Protein AF-A0A844TL78-F1 (afdb_monomer_lite)

Structure (mmCIF, N/CA/C/O backbone):
data_AF-A0A844TL78-F1
#
_entry.id   AF-A0A844TL78-F1
#
loop_
_atom_site.group_PDB
_atom_site.id
_atom_site.type_symbol
_atom_site.label_atom_id
_atom_site.label_alt_id
_atom_site.label_comp_id
_atom_site.label_asym_id
_atom_site.label_entity_id
_atom_site.label_seq_id
_atom_site.pdbx_PDB_ins_code
_atom_site.Cartn_x
_atom_site.Cartn_y
_atom_site.Cartn_z
_atom_site.occupancy
_atom_site.B_iso_or_equiv
_atom_site.auth_seq_id
_atom_site.auth_comp_id
_atom_site.auth_asym_id
_atom_site.auth_atom_id
_atom_site.pdbx_PDB_model_num
ATOM 1 N N . MET A 1 1 ? -8.124 32.910 -67.486 1.00 38.69 1 MET A N 1
ATOM 2 C CA . MET A 1 1 ? -7.503 32.927 -66.143 1.00 38.69 1 MET A CA 1
ATOM 3 C C . MET A 1 1 ? -6.688 31.642 -65.988 1.00 38.69 1 MET A C 1
ATOM 5 O O . MET A 1 1 ? -7.222 30.628 -65.562 1.00 38.69 1 MET A O 1
ATOM 9 N N . THR A 1 2 ? -5.441 31.623 -66.459 1.00 46.03 2 THR A N 1
ATOM 10 C CA . THR A 1 2 ? -4.648 30.385 -66.591 1.00 46.03 2 THR A CA 1
ATOM 11 C C . THR A 1 2 ? -3.794 30.205 -65.337 1.00 46.03 2 THR A C 1
ATOM 13 O O . THR A 1 2 ? -2.967 31.065 -65.035 1.00 46.03 2 THR A O 1
ATOM 16 N N . LYS A 1 3 ? -4.018 29.130 -64.569 1.00 53.62 3 LYS A N 1
ATOM 17 C CA . LYS A 1 3 ? -3.197 28.801 -63.393 1.00 53.62 3 LYS A CA 1
ATOM 18 C C . LYS A 1 3 ? -1.741 28.665 -63.843 1.00 53.62 3 LYS A C 1
ATOM 20 O O . LYS A 1 3 ? -1.434 27.809 -64.668 1.00 53.62 3 LYS A O 1
ATOM 25 N N . ARG A 1 4 ? -0.846 29.504 -63.315 1.00 52.44 4 ARG A N 1
ATOM 26 C CA . ARG A 1 4 ? 0.599 29.299 -63.458 1.00 52.44 4 ARG A CA 1
ATOM 27 C C . ARG A 1 4 ? 0.957 28.050 -62.657 1.00 52.44 4 ARG A C 1
ATOM 29 O O . ARG A 1 4 ? 1.100 28.124 -61.443 1.00 52.44 4 ARG A O 1
ATOM 36 N N . THR A 1 5 ? 1.021 26.903 -63.323 1.00 51.09 5 THR A N 1
ATOM 37 C CA . THR A 1 5 ? 1.547 25.669 -62.736 1.00 51.09 5 THR A CA 1
ATOM 38 C C . THR A 1 5 ? 3.037 25.871 -62.491 1.00 51.09 5 THR A C 1
ATOM 40 O O . THR A 1 5 ? 3.841 25.871 -63.418 1.00 51.09 5 THR A O 1
ATOM 43 N N . SER A 1 6 ? 3.400 26.098 -61.234 1.00 54.59 6 SER A N 1
ATOM 44 C CA . SER A 1 6 ? 4.771 26.001 -60.749 1.00 54.59 6 SER A CA 1
ATOM 45 C C . SER A 1 6 ? 5.136 24.515 -60.688 1.00 54.59 6 SER A C 1
ATOM 47 O O . SER A 1 6 ? 4.824 23.851 -59.698 1.00 54.59 6 SER A O 1
ATOM 49 N N . SER A 1 7 ? 5.695 23.967 -61.774 1.00 66.56 7 SER A N 1
ATOM 50 C CA . SER A 1 7 ? 6.099 22.555 -61.805 1.00 66.56 7 SER A CA 1
ATOM 51 C C . SER A 1 7 ? 7.240 22.319 -60.821 1.00 66.56 7 SER A C 1
ATOM 53 O O . SER A 1 7 ? 8.133 23.156 -60.674 1.00 66.56 7 SER A O 1
ATOM 55 N N . ILE A 1 8 ? 7.230 21.155 -60.178 1.00 64.69 8 ILE A N 1
ATOM 56 C CA . ILE A 1 8 ? 8.306 20.674 -59.304 1.00 64.69 8 ILE A CA 1
ATOM 57 C C . ILE A 1 8 ? 9.660 20.720 -60.035 1.00 64.69 8 ILE A C 1
ATOM 59 O O . ILE A 1 8 ? 10.672 21.051 -59.423 1.00 64.69 8 ILE A O 1
ATOM 63 N N . ASP A 1 9 ? 9.672 20.543 -61.358 1.00 65.81 9 ASP A N 1
ATOM 64 C CA . ASP A 1 9 ? 10.873 20.672 -62.194 1.00 65.81 9 ASP A CA 1
ATOM 65 C C . ASP A 1 9 ? 11.514 22.064 -62.128 1.00 65.81 9 ASP A C 1
ATOM 67 O O . ASP A 1 9 ? 12.738 22.195 -62.158 1.00 65.81 9 ASP A O 1
ATOM 71 N N . SER A 1 10 ? 10.704 23.119 -61.991 1.00 68.06 10 SER A N 1
ATOM 72 C CA . SER A 1 10 ? 11.199 24.489 -61.829 1.00 68.06 10 SER A CA 1
ATOM 73 C C . SER A 1 10 ? 11.906 24.676 -60.487 1.00 68.06 10 SER A C 1
ATOM 75 O O . SER A 1 10 ? 12.884 25.415 -60.409 1.00 68.06 10 SER A O 1
ATOM 77 N N . PHE A 1 11 ? 11.460 23.976 -59.442 1.00 64.81 11 PHE A N 1
ATOM 78 C CA . PHE A 1 11 ? 12.130 23.973 -58.142 1.00 64.81 11 PHE A CA 1
ATOM 79 C C . PHE A 1 11 ? 13.404 23.117 -58.162 1.00 64.81 11 PHE A C 1
ATOM 81 O O . PHE A 1 11 ? 14.438 23.548 -57.652 1.00 64.81 11 PHE A O 1
ATOM 88 N N . LEU A 1 12 ? 13.375 21.950 -58.813 1.00 64.50 12 LEU A N 1
ATOM 89 C CA . LEU A 1 12 ? 14.546 21.076 -58.945 1.00 64.50 12 LEU A CA 1
ATOM 90 C C . LEU A 1 12 ? 15.658 21.720 -59.781 1.00 64.50 12 LEU A C 1
ATOM 92 O O . LEU A 1 12 ? 16.830 21.592 -59.435 1.00 64.50 12 LEU A O 1
ATOM 96 N N . GLY A 1 13 ? 15.311 22.479 -60.824 1.00 68.00 13 GLY A N 1
ATOM 97 C CA . GLY A 1 13 ? 16.276 23.249 -61.610 1.00 68.00 13 GLY A CA 1
ATOM 98 C C . GLY A 1 13 ? 17.035 24.305 -60.795 1.00 68.00 13 GLY A C 1
ATOM 99 O O . GLY A 1 13 ? 18.218 24.515 -61.039 1.00 68.00 13 GLY A O 1
ATOM 100 N N . ILE A 1 14 ? 16.390 24.922 -59.795 1.00 69.25 14 ILE A N 1
ATOM 101 C CA . ILE A 1 14 ? 17.007 25.924 -58.901 1.00 69.25 14 ILE A CA 1
ATOM 102 C C . ILE A 1 14 ? 17.932 25.267 -57.865 1.00 69.25 14 ILE A C 1
ATOM 104 O O . ILE A 1 14 ? 18.922 25.870 -57.442 1.00 69.25 14 ILE A O 1
ATOM 108 N N . LEU A 1 15 ? 17.608 24.043 -57.444 1.00 59.53 15 LEU A N 1
ATOM 109 C CA . LEU A 1 15 ? 18.374 23.288 -56.448 1.00 59.53 15 LEU A CA 1
ATOM 110 C C . LEU A 1 15 ? 19.547 22.512 -57.062 1.00 59.53 15 LEU A C 1
ATOM 112 O O . LEU A 1 15 ? 20.501 22.179 -56.356 1.00 59.53 15 LEU A O 1
ATOM 116 N N . LYS A 1 16 ? 19.521 22.272 -58.378 1.00 54.41 16 LYS A N 1
ATOM 117 C CA . LYS A 1 16 ? 20.581 21.579 -59.116 1.00 54.41 16 LYS A CA 1
ATOM 118 C C . LYS A 1 16 ? 21.890 22.381 -59.037 1.00 54.41 16 LYS A C 1
ATOM 120 O O . LYS A 1 16 ? 22.049 23.400 -59.698 1.00 54.41 16 LYS A O 1
ATOM 125 N N . GLY A 1 17 ? 22.816 21.921 -58.193 1.00 62.00 17 GLY A N 1
ATOM 126 C CA . GLY A 1 17 ? 24.116 22.560 -57.928 1.00 62.00 17 GLY A CA 1
ATOM 127 C C . GLY A 1 17 ? 24.223 23.302 -56.589 1.00 62.00 17 GLY A C 1
ATOM 128 O O . GLY A 1 17 ? 25.311 23.750 -56.245 1.00 62.00 17 GLY A O 1
ATOM 129 N N . LYS A 1 18 ? 23.127 23.416 -55.821 1.00 56.62 18 LYS A N 1
ATOM 130 C CA . LYS A 1 18 ? 23.109 24.027 -54.474 1.00 56.62 18 LYS A CA 1
ATOM 131 C C . LYS A 1 18 ? 22.945 23.017 -53.336 1.00 56.62 18 LYS A C 1
ATOM 133 O O . LYS A 1 18 ? 23.072 23.393 -52.176 1.00 56.62 18 LYS A O 1
ATOM 138 N N . THR A 1 19 ? 22.654 21.759 -53.654 1.00 55.34 19 THR A N 1
ATOM 139 C CA . THR A 1 19 ? 22.440 20.691 -52.672 1.00 55.34 19 THR A CA 1
ATOM 140 C C . THR A 1 19 ? 23.435 19.561 -52.898 1.00 55.34 19 THR A C 1
ATOM 142 O O . THR A 1 19 ? 23.511 19.022 -54.003 1.00 55.34 19 THR A O 1
ATOM 145 N N . THR A 1 20 ? 24.173 19.181 -51.860 1.00 57.19 20 THR A N 1
ATOM 146 C CA . THR A 1 20 ? 24.973 17.952 -51.845 1.00 57.19 20 THR A CA 1
ATOM 147 C C . THR A 1 20 ? 24.024 16.756 -51.818 1.00 57.19 20 THR A C 1
ATOM 149 O O . THR A 1 20 ? 23.055 16.764 -51.058 1.00 57.19 20 THR A O 1
ATOM 152 N N . THR A 1 21 ? 24.265 15.759 -52.672 1.00 57.22 21 THR A N 1
ATOM 153 C CA . THR A 1 21 ? 23.513 14.496 -52.692 1.00 57.22 21 THR A CA 1
ATOM 154 C C . THR A 1 21 ? 23.420 13.934 -51.275 1.00 57.22 21 THR A C 1
ATOM 156 O O . THR A 1 21 ? 24.433 13.828 -50.587 1.00 57.22 21 THR A O 1
ATOM 159 N N . VAL A 1 22 ? 22.198 13.623 -50.834 1.00 61.38 22 VAL A N 1
ATOM 160 C CA . VAL A 1 22 ? 21.950 12.975 -49.541 1.00 61.38 22 VAL A CA 1
ATOM 161 C C . VAL A 1 22 ? 22.708 11.650 -49.535 1.00 61.38 22 VAL A C 1
ATOM 163 O O . VAL A 1 22 ? 22.573 10.878 -50.485 1.00 61.38 22 VAL A O 1
ATOM 166 N N . ALA A 1 23 ? 23.516 11.426 -48.497 1.00 61.91 23 ALA A N 1
ATOM 167 C CA . ALA A 1 23 ? 24.245 10.181 -48.298 1.00 61.91 23 ALA A CA 1
ATOM 168 C C . ALA A 1 23 ? 23.288 8.987 -48.443 1.00 61.91 23 ALA A C 1
ATOM 170 O O . ALA A 1 23 ? 22.133 9.040 -48.010 1.00 61.91 23 ALA A O 1
ATOM 171 N N . THR A 1 24 ? 23.745 7.926 -49.097 1.00 70.31 24 THR A N 1
ATOM 172 C CA . THR A 1 24 ? 22.965 6.693 -49.239 1.00 70.31 24 THR A CA 1
ATOM 173 C C . THR A 1 24 ? 22.596 6.139 -47.856 1.00 70.31 24 THR A C 1
ATOM 175 O O . THR A 1 24 ? 23.290 6.383 -46.869 1.00 70.31 24 THR A O 1
ATOM 178 N N . ILE A 1 25 ? 21.500 5.375 -47.754 1.00 69.38 25 ILE A N 1
ATOM 179 C CA . ILE A 1 25 ? 21.079 4.748 -46.480 1.00 69.38 25 ILE A CA 1
ATOM 180 C C . ILE A 1 25 ? 22.225 3.934 -45.852 1.00 69.38 25 ILE A C 1
ATOM 182 O O . ILE A 1 25 ? 22.344 3.853 -44.632 1.00 69.38 25 ILE A O 1
ATOM 186 N N . GLU A 1 26 ? 23.093 3.369 -46.687 1.00 64.81 26 GLU A N 1
ATOM 187 C CA . GLU A 1 26 ? 24.266 2.610 -46.272 1.00 64.81 26 GLU A CA 1
ATOM 188 C C . GLU A 1 26 ? 25.325 3.495 -45.596 1.00 64.81 26 GLU A C 1
ATOM 190 O O . GLU A 1 26 ? 25.793 3.157 -44.512 1.00 64.81 26 GLU A O 1
ATOM 195 N N . GLU A 1 27 ? 25.610 4.681 -46.141 1.00 68.19 27 GLU A N 1
ATOM 196 C CA . GLU A 1 27 ? 26.498 5.674 -45.517 1.00 68.19 27 GLU A CA 1
ATOM 197 C C . GLU A 1 27 ? 25.918 6.222 -44.205 1.00 68.19 27 GLU A C 1
ATOM 199 O O . GLU A 1 27 ? 26.655 6.448 -43.246 1.00 68.19 27 GLU A O 1
ATOM 204 N N . MET A 1 28 ? 24.593 6.385 -44.119 1.00 67.50 28 MET A N 1
ATOM 205 C CA . MET A 1 28 ? 23.923 6.775 -42.873 1.00 67.50 28 MET A CA 1
ATOM 206 C C . MET A 1 28 ? 24.033 5.682 -41.805 1.00 67.50 28 MET A C 1
ATOM 208 O O . MET A 1 28 ? 24.350 5.981 -40.655 1.00 67.50 28 MET A O 1
ATOM 212 N N . ASN A 1 29 ? 23.818 4.416 -42.176 1.00 67.69 29 ASN A N 1
ATOM 213 C CA . ASN A 1 29 ? 23.992 3.280 -41.272 1.00 67.69 29 ASN A CA 1
ATOM 214 C C . ASN A 1 29 ? 25.456 3.103 -40.861 1.00 67.69 29 ASN A C 1
ATOM 216 O O . ASN A 1 29 ? 25.723 2.748 -39.715 1.00 67.69 29 ASN A O 1
ATOM 220 N N . GLN A 1 30 ? 26.407 3.379 -41.752 1.00 70.00 30 GLN A N 1
ATOM 221 C CA . GLN A 1 30 ? 27.834 3.328 -41.449 1.00 70.00 30 GLN A CA 1
ATOM 222 C C . GLN A 1 30 ? 28.252 4.458 -40.498 1.00 70.00 30 GLN A C 1
ATOM 224 O O . GLN A 1 30 ? 28.964 4.198 -39.530 1.00 70.00 30 GLN A O 1
ATOM 229 N N . ALA A 1 31 ? 27.755 5.682 -40.702 1.00 65.25 31 ALA A N 1
ATOM 230 C CA . ALA A 1 31 ? 27.981 6.809 -39.797 1.00 65.25 31 ALA A CA 1
ATOM 231 C C . ALA A 1 31 ? 27.300 6.604 -38.433 1.00 65.25 31 ALA A C 1
ATOM 233 O O . ALA A 1 31 ? 27.882 6.931 -37.402 1.00 65.25 31 ALA A O 1
ATOM 234 N N . ALA A 1 32 ? 26.106 6.004 -38.412 1.00 63.03 32 ALA A N 1
ATOM 235 C CA . ALA A 1 32 ? 25.454 5.591 -37.177 1.00 63.03 32 ALA A CA 1
ATOM 236 C C . ALA A 1 32 ? 26.282 4.507 -36.477 1.00 63.03 32 ALA A C 1
ATOM 238 O O . ALA A 1 32 ? 26.599 4.665 -35.311 1.00 63.03 32 ALA A O 1
ATOM 239 N N . SER A 1 33 ? 26.734 3.464 -37.179 1.00 58.50 33 SER A N 1
ATOM 240 C CA . SER A 1 33 ? 27.580 2.398 -36.609 1.00 58.50 33 SER A CA 1
ATOM 241 C C . SER A 1 33 ? 28.909 2.922 -36.055 1.00 58.50 33 SER A C 1
ATOM 243 O O . SER A 1 33 ? 29.391 2.419 -35.046 1.00 58.50 33 SER A O 1
ATOM 245 N N . ALA A 1 34 ? 29.477 3.950 -36.687 1.00 63.31 34 ALA A N 1
ATOM 246 C CA . ALA A 1 34 ? 30.707 4.608 -36.254 1.00 63.31 34 ALA A CA 1
ATOM 247 C C . ALA A 1 34 ? 30.500 5.623 -35.106 1.00 63.31 34 ALA A C 1
ATOM 249 O O . ALA A 1 34 ? 31.479 6.100 -34.542 1.00 63.31 34 ALA A O 1
ATOM 250 N N . GLY A 1 35 ? 29.252 5.967 -34.763 1.00 60.91 35 GLY A N 1
ATOM 251 C CA . GLY A 1 35 ? 28.913 7.175 -34.000 1.00 60.91 35 GLY A CA 1
ATOM 252 C C . GLY A 1 35 ? 28.026 6.991 -32.765 1.00 60.91 35 GLY A C 1
ATOM 253 O O . GLY A 1 35 ? 27.421 7.961 -32.322 1.00 60.91 35 GLY A O 1
ATOM 254 N N . TRP A 1 36 ? 27.944 5.788 -32.191 1.00 54.50 36 TRP A N 1
ATOM 255 C CA . TRP A 1 36 ? 27.562 5.572 -30.775 1.00 54.50 36 TRP A CA 1
ATOM 256 C C . TRP A 1 36 ? 28.679 4.897 -29.970 1.00 54.50 36 TRP A C 1
ATOM 258 O O . TRP A 1 36 ? 28.542 4.688 -28.769 1.00 54.50 36 TRP A O 1
ATOM 268 N N . ALA A 1 37 ? 29.813 4.629 -30.615 1.00 55.28 37 ALA A N 1
ATOM 269 C CA . ALA A 1 37 ? 31.062 4.286 -29.961 1.00 55.28 37 ALA A CA 1
ATOM 270 C C . ALA A 1 37 ? 31.925 5.548 -29.846 1.00 55.28 37 ALA A C 1
ATOM 272 O O . ALA A 1 37 ? 33.031 5.619 -30.375 1.00 55.28 37 ALA A O 1
ATOM 273 N N . SER A 1 38 ? 31.412 6.582 -29.174 1.00 51.59 38 SER A N 1
ATOM 274 C CA . SER A 1 38 ? 32.344 7.505 -28.543 1.00 51.59 38 SER A CA 1
ATOM 275 C C . SER A 1 38 ? 33.016 6.721 -27.423 1.00 51.59 38 SER A C 1
ATOM 277 O O . SER A 1 38 ? 32.435 6.527 -26.354 1.00 51.59 38 SER A O 1
ATOM 279 N N . GLU A 1 39 ? 34.236 6.280 -27.713 1.00 52.25 39 GLU A N 1
ATOM 280 C CA . GLU A 1 39 ? 35.357 6.160 -26.783 1.00 52.25 39 GLU A CA 1
ATOM 281 C C . GLU A 1 39 ? 35.540 7.520 -26.080 1.00 52.25 39 GLU A C 1
ATOM 283 O O . GLU A 1 39 ? 36.467 8.282 -26.332 1.00 52.25 39 GLU A O 1
ATOM 288 N N . ALA A 1 40 ? 34.552 7.912 -25.282 1.00 51.09 40 ALA A N 1
ATOM 289 C CA . ALA A 1 40 ? 34.734 8.902 -24.254 1.00 51.09 40 ALA A CA 1
ATOM 290 C C . ALA A 1 40 ? 35.223 8.089 -23.068 1.00 51.09 40 ALA A C 1
ATOM 292 O O . ALA A 1 40 ? 34.439 7.428 -22.383 1.00 51.09 40 ALA A O 1
ATOM 293 N N . GLU A 1 41 ? 36.537 8.096 -22.890 1.00 51.62 41 GLU A N 1
ATOM 294 C CA . GLU A 1 41 ? 37.178 7.815 -21.618 1.00 51.62 41 GLU A CA 1
ATOM 295 C C . GLU A 1 41 ? 36.526 8.734 -20.569 1.00 51.62 41 GLU A C 1
ATOM 297 O O . GLU A 1 41 ? 36.930 9.873 -20.353 1.00 51.62 41 GLU A O 1
ATOM 302 N N . TYR A 1 42 ? 35.427 8.274 -19.971 1.00 54.66 42 TYR A N 1
ATOM 303 C CA . TYR A 1 42 ? 34.826 8.879 -18.791 1.00 54.66 42 TYR A CA 1
ATOM 304 C C . TYR A 1 42 ? 35.669 8.444 -17.591 1.00 54.66 42 TYR A C 1
ATOM 306 O O . TYR A 1 42 ? 35.287 7.574 -16.806 1.00 54.66 42 TYR A O 1
ATOM 314 N N . GLU A 1 43 ? 36.854 9.038 -17.471 1.00 54.38 43 GLU A N 1
ATOM 315 C CA . GLU A 1 43 ? 37.512 9.159 -16.177 1.00 54.38 43 GLU A CA 1
ATOM 316 C C . GLU A 1 43 ? 36.531 9.873 -15.237 1.00 54.38 43 GLU A C 1
ATOM 318 O O . GLU A 1 43 ? 36.093 10.986 -15.515 1.00 54.38 43 GLU A O 1
ATOM 323 N N . ASP A 1 44 ? 36.151 9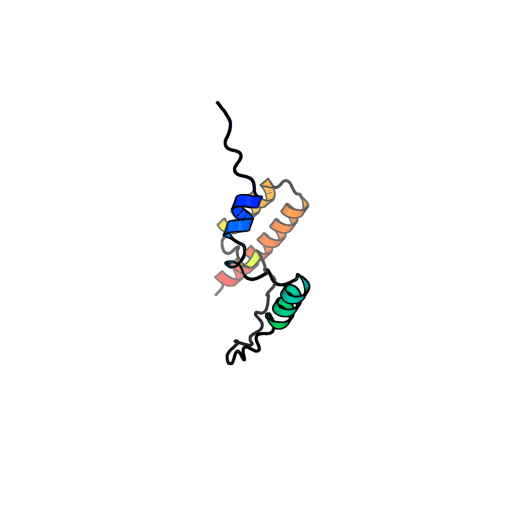.193 -14.154 1.00 57.50 44 ASP A N 1
ATOM 324 C CA . ASP A 1 44 ? 35.174 9.624 -13.141 1.00 57.50 44 ASP A CA 1
ATOM 325 C C . ASP A 1 44 ? 33.685 9.320 -13.415 1.00 57.50 44 ASP A C 1
ATOM 327 O O . ASP A 1 44 ? 32.786 10.059 -13.014 1.00 57.50 44 ASP A O 1
ATOM 331 N N . GLN A 1 45 ? 33.367 8.167 -14.017 1.00 52.38 45 GLN A N 1
ATOM 332 C CA . GLN A 1 45 ? 32.077 7.539 -13.697 1.00 52.38 45 GLN A CA 1
ATOM 333 C C . GLN A 1 45 ? 32.106 7.073 -12.232 1.00 52.38 45 GLN A C 1
ATOM 335 O O . GLN A 1 45 ? 32.946 6.232 -11.896 1.00 52.38 45 GLN A O 1
ATOM 340 N N . PRO A 1 46 ? 31.191 7.528 -11.348 1.00 56.44 46 PRO A N 1
ATOM 341 C CA . PRO A 1 46 ? 31.008 6.873 -10.064 1.00 56.44 46 PRO A CA 1
ATOM 342 C C . PRO A 1 46 ? 30.547 5.438 -10.342 1.00 56.44 46 PRO A C 1
ATOM 344 O O . PRO A 1 46 ? 29.376 5.177 -10.599 1.00 56.44 46 PRO A O 1
ATOM 347 N N . THR A 1 47 ? 31.478 4.486 -10.286 1.00 59.50 47 THR A N 1
ATOM 348 C CA . THR A 1 47 ? 31.258 3.038 -10.453 1.00 59.50 47 THR A CA 1
ATOM 349 C C . THR A 1 47 ? 30.505 2.422 -9.274 1.00 59.50 47 THR A C 1
ATOM 351 O O . THR A 1 47 ? 30.652 1.239 -8.975 1.00 59.50 47 THR A O 1
ATOM 354 N N . SER A 1 48 ? 29.678 3.203 -8.581 1.00 66.12 48 SER A N 1
ATOM 355 C CA . SER A 1 48 ? 28.743 2.654 -7.619 1.00 66.12 48 SER A CA 1
ATOM 356 C C . SER A 1 48 ? 27.525 2.192 -8.415 1.00 66.12 48 SER A C 1
ATOM 358 O O . SER A 1 48 ? 26.750 3.046 -8.848 1.00 66.12 48 SER A O 1
ATOM 360 N N . PRO A 1 49 ? 27.337 0.881 -8.672 1.00 67.12 49 PRO A N 1
ATOM 361 C CA . PRO A 1 49 ? 26.081 0.423 -9.241 1.00 67.12 49 PRO A CA 1
ATOM 362 C C . PRO A 1 49 ? 24.980 0.895 -8.295 1.00 67.12 49 PRO A C 1
ATOM 364 O O . PRO A 1 49 ? 24.974 0.506 -7.122 1.00 67.12 49 PRO A O 1
ATOM 367 N N . GLU A 1 50 ? 24.081 1.763 -8.762 1.00 67.06 50 GLU A N 1
ATOM 368 C CA . GLU A 1 50 ? 22.903 2.122 -7.983 1.00 67.06 50 GLU A CA 1
ATOM 369 C C . GLU A 1 50 ? 22.170 0.820 -7.650 1.00 67.06 50 GLU A C 1
ATOM 371 O O . GLU A 1 50 ? 21.584 0.155 -8.508 1.00 67.06 50 GLU A O 1
ATOM 376 N N . ARG A 1 51 ? 22.286 0.381 -6.393 1.00 73.44 51 ARG A N 1
ATOM 377 C CA . ARG A 1 51 ? 21.660 -0.855 -5.941 1.00 73.44 51 ARG A CA 1
ATOM 378 C C . ARG A 1 51 ? 20.166 -0.600 -5.895 1.00 73.44 51 ARG A C 1
ATOM 380 O O . ARG A 1 51 ? 19.684 0.067 -4.982 1.00 73.44 51 ARG A O 1
ATOM 387 N N . PHE A 1 52 ? 19.441 -1.153 -6.862 1.00 80.69 52 PHE A N 1
ATOM 388 C CA . PHE A 1 52 ? 17.987 -1.138 -6.840 1.00 80.69 52 PHE A CA 1
ATOM 389 C C . PHE A 1 52 ? 17.519 -1.928 -5.616 1.00 80.69 52 PHE A C 1
ATOM 391 O O . PHE A 1 52 ? 17.612 -3.157 -5.568 1.00 80.69 52 PHE A O 1
ATOM 398 N N . THR A 1 53 ? 17.078 -1.219 -4.582 1.00 80.88 53 THR A N 1
ATOM 399 C CA . THR A 1 53 ? 16.493 -1.855 -3.404 1.00 80.88 53 THR A CA 1
ATOM 400 C C . THR A 1 53 ? 15.001 -2.054 -3.664 1.00 80.88 53 THR A C 1
ATOM 402 O O . THR A 1 53 ? 14.328 -1.103 -4.066 1.00 80.88 53 THR A O 1
ATOM 405 N N . PRO A 1 54 ? 14.455 -3.273 -3.485 1.00 89.94 54 PRO A N 1
ATOM 406 C CA . PRO A 1 54 ? 13.022 -3.487 -3.613 1.00 89.94 54 PRO A CA 1
ATOM 407 C C . PRO A 1 54 ? 12.258 -2.566 -2.663 1.00 89.94 54 PRO A C 1
ATOM 409 O O . PRO A 1 54 ? 12.537 -2.528 -1.463 1.00 89.94 54 PRO A O 1
ATOM 412 N N . TYR A 1 55 ? 11.289 -1.832 -3.205 1.00 90.94 55 TYR A N 1
ATOM 413 C CA . TYR A 1 55 ? 10.459 -0.942 -2.410 1.00 90.94 55 TYR A CA 1
ATOM 414 C C . TYR A 1 55 ? 9.580 -1.742 -1.441 1.00 90.94 55 TYR A C 1
ATOM 416 O O . TYR A 1 55 ? 8.851 -2.653 -1.839 1.00 90.94 55 TYR A O 1
ATOM 424 N N . ASP A 1 56 ? 9.636 -1.374 -0.161 1.00 93.38 56 ASP A N 1
ATOM 425 C CA . ASP A 1 56 ? 8.756 -1.901 0.875 1.00 93.38 56 ASP A CA 1
ATOM 426 C C . ASP A 1 56 ? 7.711 -0.832 1.258 1.00 93.38 56 ASP A C 1
ATOM 428 O O . ASP A 1 56 ? 8.058 0.136 1.942 1.00 93.38 56 ASP A O 1
ATOM 432 N N . PRO A 1 57 ? 6.425 -1.014 0.906 1.00 95.44 57 PRO A N 1
ATOM 433 C CA . PRO A 1 57 ? 5.381 -0.023 1.174 1.00 95.44 57 PRO A CA 1
ATOM 434 C C . PRO A 1 57 ?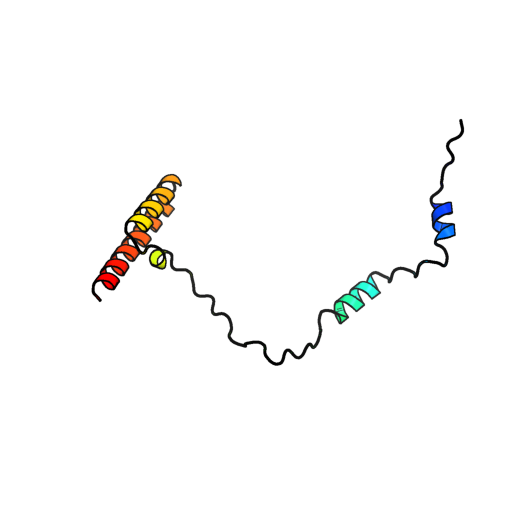 5.127 0.225 2.665 1.00 95.44 57 PRO A C 1
ATOM 436 O O . PRO A 1 57 ? 4.724 1.319 3.048 1.00 95.44 57 PRO A O 1
ATOM 439 N N . ALA A 1 58 ? 5.415 -0.741 3.544 1.00 96.94 58 ALA A N 1
ATOM 440 C CA . ALA A 1 58 ? 5.254 -0.548 4.985 1.00 96.94 58 ALA A CA 1
ATOM 441 C C . ALA A 1 58 ? 6.262 0.464 5.557 1.00 96.94 58 ALA A C 1
ATOM 443 O O . ALA A 1 58 ? 6.072 0.939 6.674 1.00 96.94 58 ALA A O 1
ATOM 444 N N . ASN A 1 59 ? 7.338 0.787 4.827 1.00 95.06 59 ASN A N 1
ATOM 445 C CA . ASN A 1 59 ? 8.300 1.811 5.239 1.00 95.06 59 ASN A CA 1
ATOM 446 C C . ASN A 1 59 ? 7.747 3.233 5.102 1.00 95.06 59 ASN A C 1
ATOM 448 O O . ASN A 1 59 ? 8.211 4.114 5.817 1.00 95.06 59 ASN A O 1
ATOM 452 N N . SER A 1 60 ? 6.771 3.448 4.218 1.00 95.62 60 SER A N 1
ATOM 453 C CA . SER A 1 60 ? 6.165 4.764 3.990 1.00 95.62 60 SER A CA 1
ATOM 454 C C . SER A 1 60 ? 4.975 5.050 4.912 1.00 95.62 60 SER A C 1
ATOM 456 O O . SER A 1 60 ? 4.568 6.196 5.034 1.00 95.62 60 SER A O 1
ATOM 458 N N . LEU A 1 61 ? 4.434 4.034 5.590 1.00 97.31 61 LEU A N 1
ATOM 459 C CA . LEU A 1 61 ? 3.253 4.149 6.453 1.00 97.31 61 LEU A CA 1
ATOM 460 C C . LEU A 1 61 ? 3.653 4.448 7.904 1.00 97.31 61 LEU A C 1
ATOM 462 O O . LEU A 1 61 ? 3.613 3.580 8.780 1.00 97.31 61 LEU A O 1
ATOM 466 N N . THR A 1 62 ? 4.106 5.675 8.148 1.00 96.12 62 THR A N 1
ATOM 467 C CA . THR A 1 62 ? 4.772 6.039 9.409 1.00 96.12 62 THR A CA 1
ATOM 468 C C . THR A 1 62 ? 3.835 6.548 10.499 1.00 96.12 62 THR A C 1
ATOM 470 O O . THR A 1 62 ? 4.243 6.633 11.660 1.00 96.12 62 THR A O 1
ATOM 473 N N . THR A 1 63 ? 2.592 6.863 10.147 1.00 96.81 63 THR A N 1
ATOM 474 C CA . THR A 1 63 ? 1.553 7.337 11.065 1.00 96.81 63 THR A CA 1
ATOM 475 C C . THR A 1 63 ? 0.283 6.494 10.930 1.00 96.81 63 THR A C 1
ATOM 477 O O . THR A 1 63 ? 0.100 5.777 9.946 1.00 96.81 63 THR A O 1
ATOM 480 N N . GLU A 1 64 ? -0.613 6.554 11.921 1.00 96.88 64 GLU A N 1
ATOM 481 C CA . GLU A 1 64 ? -1.933 5.911 11.788 1.00 96.88 64 GLU A CA 1
ATOM 482 C C . GLU A 1 64 ? -2.800 6.584 10.713 1.00 96.88 64 GLU A C 1
ATOM 484 O O . GLU A 1 64 ? -3.642 5.913 10.122 1.00 96.88 64 GLU A O 1
ATOM 489 N N . GLU A 1 65 ? -2.575 7.869 10.419 1.00 97.81 65 GLU A N 1
ATOM 490 C CA . GLU A 1 65 ? -3.270 8.586 9.346 1.00 97.81 65 GLU A CA 1
ATOM 491 C C . GLU A 1 65 ? -2.873 8.041 7.966 1.00 97.81 65 GLU A C 1
ATOM 493 O O . GLU A 1 65 ? -3.753 7.655 7.197 1.00 97.81 65 GLU A O 1
ATOM 498 N N . ASP A 1 66 ? -1.571 7.865 7.702 1.00 97.75 66 ASP A N 1
ATOM 499 C CA . ASP A 1 66 ? -1.081 7.246 6.457 1.00 97.75 66 ASP A CA 1
ATOM 500 C C . ASP A 1 66 ? -1.670 5.841 6.264 1.00 97.75 66 ASP A C 1
ATOM 502 O O . ASP A 1 66 ? -2.067 5.446 5.167 1.00 97.75 66 ASP A O 1
ATOM 506 N N . ILE A 1 67 ? -1.744 5.068 7.354 1.00 98.19 67 ILE A N 1
ATOM 507 C CA . ILE A 1 67 ? -2.307 3.714 7.346 1.00 98.19 67 ILE A CA 1
ATOM 508 C C . ILE A 1 67 ? -3.810 3.748 7.045 1.00 98.19 67 ILE A C 1
ATOM 510 O O . ILE A 1 67 ? -4.302 2.883 6.317 1.00 98.19 67 ILE A O 1
ATOM 514 N N . ALA A 1 68 ? -4.545 4.709 7.608 1.00 98.25 68 ALA A N 1
ATOM 515 C CA . ALA A 1 68 ? -5.979 4.848 7.389 1.00 98.25 68 ALA A CA 1
ATOM 516 C C . ALA A 1 68 ? -6.295 5.213 5.934 1.00 98.25 68 ALA A C 1
ATOM 518 O O . ALA A 1 68 ? -7.130 4.544 5.323 1.00 98.25 68 ALA A O 1
ATOM 519 N N . VAL A 1 69 ? -5.588 6.199 5.370 1.00 98.19 69 VAL A N 1
ATOM 520 C CA . VAL A 1 69 ? -5.732 6.602 3.960 1.00 98.19 69 VAL A CA 1
ATOM 521 C C . VAL A 1 69 ? -5.415 5.427 3.036 1.00 98.19 69 VAL A C 1
ATOM 523 O O . VAL A 1 69 ? -6.236 5.052 2.206 1.00 98.19 69 VAL A O 1
ATOM 526 N N . PHE A 1 70 ? -4.287 4.750 3.256 1.00 98.19 70 PHE A N 1
ATOM 527 C CA . PHE A 1 70 ? -3.891 3.592 2.454 1.00 98.19 70 PHE A CA 1
ATOM 528 C C . PHE A 1 70 ? -4.931 2.456 2.463 1.00 98.19 70 PHE A C 1
ATOM 530 O O . PHE A 1 70 ? -5.181 1.817 1.439 1.00 98.19 70 PHE A O 1
ATOM 537 N N . LEU A 1 71 ? -5.547 2.177 3.617 1.00 98.38 71 LEU A N 1
ATOM 538 C CA . LEU A 1 71 ? -6.597 1.161 3.712 1.00 98.38 71 LEU A CA 1
ATOM 539 C C . LEU A 1 71 ? -7.903 1.607 3.045 1.00 98.38 71 LEU A C 1
ATOM 541 O O . LEU A 1 71 ? -8.582 0.754 2.472 1.00 98.38 71 LEU A O 1
ATOM 545 N N . ALA A 1 72 ? -8.246 2.896 3.109 1.00 98.38 72 ALA A N 1
ATOM 546 C CA . ALA A 1 72 ? -9.421 3.448 2.440 1.00 98.38 72 ALA A CA 1
ATOM 547 C C . ALA A 1 72 ? -9.295 3.318 0.914 1.00 98.38 72 ALA A C 1
ATOM 549 O O . ALA A 1 72 ? -10.157 2.687 0.293 1.00 98.38 72 ALA A O 1
ATOM 550 N N . ASP A 1 73 ? -8.173 3.764 0.344 1.00 98.00 73 ASP A N 1
ATOM 551 C CA . ASP A 1 73 ? -7.873 3.634 -1.089 1.00 98.00 73 ASP A CA 1
ATOM 552 C C . ASP A 1 73 ? -7.926 2.166 -1.530 1.00 98.00 73 ASP A C 1
ATOM 554 O O . ASP A 1 73 ? -8.530 1.813 -2.545 1.00 98.00 73 ASP A O 1
ATOM 558 N N . ALA A 1 74 ? -7.356 1.259 -0.725 1.00 98.19 74 ALA A N 1
ATOM 559 C CA . ALA A 1 74 ? -7.404 -0.167 -1.021 1.00 98.19 74 ALA A CA 1
ATOM 560 C C . ALA A 1 74 ? -8.837 -0.713 -1.058 1.00 98.19 74 ALA A C 1
ATOM 562 O O . ALA A 1 74 ? -9.148 -1.545 -1.914 1.00 98.19 74 ALA A O 1
ATOM 563 N N . THR A 1 75 ? -9.719 -0.261 -0.161 1.00 98.31 75 THR A N 1
ATOM 564 C CA . THR A 1 75 ? -11.131 -0.674 -0.172 1.00 98.31 75 THR A CA 1
ATOM 565 C C . THR A 1 75 ? -11.916 -0.110 -1.348 1.00 98.31 75 THR A C 1
ATOM 567 O O . THR A 1 75 ? -12.780 -0.815 -1.869 1.00 98.31 75 THR A O 1
ATOM 570 N N . GLU A 1 76 ? -11.577 1.090 -1.820 1.00 98.31 76 GLU A N 1
ATOM 571 C CA . GLU A 1 76 ? -12.212 1.713 -2.984 1.00 98.31 76 GLU A CA 1
ATOM 572 C C . GLU A 1 76 ? -11.973 0.913 -4.273 1.00 98.31 76 GLU A C 1
ATOM 574 O O . GLU A 1 76 ? -12.841 0.854 -5.142 1.00 98.31 76 GLU A O 1
ATOM 579 N N . THR A 1 77 ? -10.854 0.183 -4.362 1.00 97.44 77 THR A N 1
ATOM 580 C CA . THR A 1 77 ? -10.583 -0.700 -5.511 1.00 97.44 77 THR A CA 1
ATOM 581 C C . THR A 1 77 ? -11.601 -1.834 -5.685 1.00 97.44 77 THR A C 1
ATOM 583 O O . THR A 1 77 ? -11.657 -2.443 -6.754 1.00 97.44 77 THR A O 1
ATOM 586 N N . GLY A 1 78 ? -12.338 -2.208 -4.629 1.00 97.44 78 GLY A N 1
ATOM 587 C CA . GLY A 1 78 ? -13.219 -3.383 -4.616 1.00 97.44 78 GLY A CA 1
ATOM 588 C C . GLY A 1 78 ? -12.501 -4.733 -4.795 1.00 97.44 78 GLY A C 1
ATOM 589 O O . GLY A 1 78 ? -13.146 -5.782 -4.818 1.00 97.44 78 GLY A O 1
ATOM 590 N N . ASN A 1 79 ? -11.168 -4.747 -4.904 1.00 98.31 79 ASN A N 1
ATOM 591 C CA . ASN A 1 79 ? -10.384 -5.951 -5.145 1.00 98.31 79 ASN A CA 1
ATOM 592 C C . ASN A 1 79 ? -10.044 -6.640 -3.818 1.00 98.31 79 ASN A C 1
ATOM 594 O O . ASN A 1 79 ? -9.183 -6.200 -3.055 1.00 98.31 79 ASN A O 1
ATOM 598 N N . THR A 1 80 ? -10.692 -7.775 -3.559 1.00 98.19 80 THR A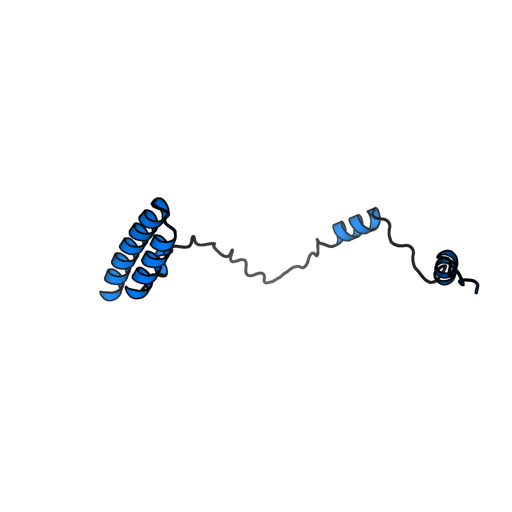 N 1
ATOM 599 C CA . THR A 1 80 ? -10.547 -8.525 -2.303 1.00 98.19 80 THR A CA 1
ATOM 600 C C . THR A 1 80 ? -9.115 -8.986 -2.024 1.00 98.19 80 THR A C 1
ATOM 602 O O . THR A 1 80 ? -8.686 -8.972 -0.868 1.00 98.19 80 THR A O 1
ATOM 605 N N . GLN A 1 81 ? -8.348 -9.349 -3.057 1.00 98.12 81 GLN A N 1
ATOM 606 C CA . GLN A 1 81 ? -6.947 -9.754 -2.906 1.00 98.12 81 GLN A CA 1
ATOM 607 C C . GLN A 1 81 ? -6.064 -8.561 -2.539 1.00 98.12 81 GLN A C 1
ATOM 609 O O . GLN A 1 81 ? -5.233 -8.662 -1.632 1.00 98.12 81 GLN A O 1
ATOM 614 N N . TYR A 1 82 ? -6.278 -7.420 -3.197 1.00 97.50 82 TYR A N 1
ATOM 615 C CA . TYR A 1 82 ? -5.545 -6.192 -2.905 1.00 97.50 82 TYR A CA 1
ATOM 616 C C . TYR A 1 82 ? -5.850 -5.673 -1.494 1.00 97.50 82 TYR A C 1
ATOM 618 O O . TYR A 1 82 ? -4.927 -5.382 -0.736 1.00 97.50 82 TYR A O 1
ATOM 626 N N . ILE A 1 83 ? -7.120 -5.685 -1.078 1.00 98.56 83 ILE A N 1
ATOM 627 C CA . ILE A 1 83 ? -7.538 -5.330 0.287 1.00 98.56 83 ILE A CA 1
ATOM 628 C C . ILE A 1 83 ? -6.840 -6.220 1.327 1.00 98.56 83 ILE A C 1
ATOM 630 O O . ILE A 1 83 ? -6.355 -5.735 2.353 1.00 98.56 83 ILE A O 1
ATOM 634 N N . ALA A 1 84 ? -6.761 -7.531 1.083 1.00 98.44 84 ALA A N 1
ATOM 635 C CA . ALA A 1 84 ? -6.081 -8.451 1.992 1.00 98.44 84 ALA A CA 1
ATOM 636 C C . ALA A 1 84 ? -4.572 -8.169 2.081 1.00 98.44 84 ALA A C 1
ATOM 638 O O . ALA A 1 84 ? -3.999 -8.224 3.174 1.00 98.44 84 ALA A O 1
ATOM 639 N N . LEU A 1 85 ? -3.928 -7.843 0.956 1.00 98.06 85 LEU A N 1
ATOM 640 C CA . LEU A 1 85 ? -2.521 -7.451 0.922 1.00 98.06 85 LEU A CA 1
ATOM 641 C C . LEU A 1 85 ? -2.286 -6.138 1.682 1.00 98.06 85 LEU A C 1
ATOM 643 O O . LEU A 1 85 ? -1.400 -6.081 2.536 1.00 98.06 85 LEU A O 1
ATOM 647 N N . ALA A 1 86 ? -3.116 -5.123 1.440 1.00 98.31 86 ALA A N 1
ATOM 648 C CA . ALA A 1 86 ? -3.043 -3.833 2.117 1.00 98.31 86 ALA A CA 1
ATOM 649 C C . ALA A 1 86 ? -3.158 -3.988 3.643 1.00 98.31 86 ALA A C 1
ATOM 651 O O . ALA A 1 86 ? -2.354 -3.436 4.392 1.00 98.31 86 ALA A O 1
ATOM 652 N N . ARG A 1 87 ? -4.070 -4.843 4.124 1.00 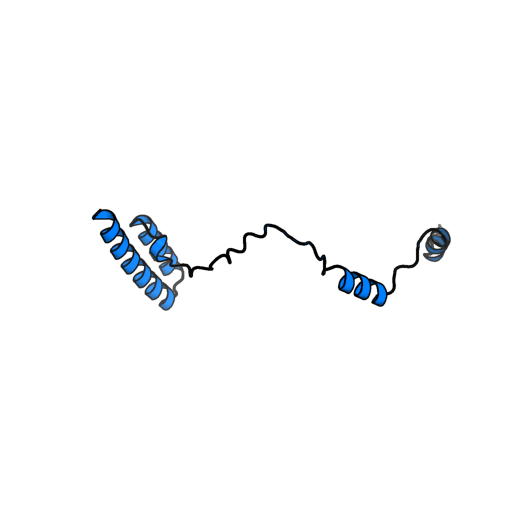98.31 87 ARG A N 1
ATOM 653 C CA . ARG A 1 87 ? -4.191 -5.164 5.559 1.00 98.31 87 ARG A CA 1
ATOM 654 C C . ARG A 1 87 ? -2.921 -5.787 6.147 1.00 98.31 87 ARG A C 1
ATOM 656 O O . ARG A 1 87 ? -2.540 -5.436 7.263 1.00 98.31 87 ARG A O 1
ATOM 663 N N . LYS A 1 88 ? -2.244 -6.681 5.415 1.00 98.38 88 LYS A N 1
ATOM 664 C CA . LYS A 1 88 ? -0.962 -7.269 5.854 1.00 98.38 88 LYS A CA 1
ATOM 665 C C . LYS A 1 88 ? 0.140 -6.210 5.942 1.00 98.38 88 LYS A C 1
ATOM 667 O O . LYS A 1 88 ? 0.881 -6.184 6.923 1.00 98.38 88 LYS A O 1
ATOM 672 N N . ILE A 1 89 ? 0.221 -5.327 4.946 1.00 98.25 89 ILE A N 1
ATOM 673 C CA . ILE A 1 89 ? 1.184 -4.217 4.913 1.00 98.25 89 ILE A CA 1
ATOM 674 C C . ILE A 1 89 ? 0.933 -3.264 6.089 1.00 98.25 89 ILE A C 1
ATOM 676 O O . ILE A 1 89 ? 1.866 -2.971 6.835 1.00 98.25 89 ILE A O 1
ATOM 680 N N . ALA A 1 90 ? -0.321 -2.864 6.315 1.00 98.19 90 ALA A N 1
ATOM 681 C CA . ALA A 1 90 ? -0.724 -2.007 7.427 1.00 98.19 90 ALA A CA 1
ATOM 682 C C . ALA A 1 90 ? -0.363 -2.615 8.792 1.00 98.19 90 ALA A C 1
ATOM 684 O O . ALA A 1 90 ? 0.209 -1.938 9.642 1.00 98.19 90 ALA A O 1
ATOM 685 N N . ALA A 1 91 ? -0.625 -3.909 9.004 1.00 98.12 91 ALA A N 1
ATOM 686 C CA . ALA A 1 91 ? -0.243 -4.589 10.242 1.00 98.12 91 ALA A CA 1
ATOM 687 C C . ALA A 1 91 ? 1.278 -4.548 10.483 1.00 98.12 91 ALA A C 1
ATOM 689 O O . ALA A 1 91 ? 1.722 -4.290 11.605 1.00 98.12 91 ALA A O 1
ATOM 690 N N . ARG A 1 92 ? 2.085 -4.748 9.429 1.00 98.06 92 ARG A N 1
ATOM 691 C CA . ARG A 1 92 ? 3.547 -4.636 9.519 1.00 98.06 92 ARG A CA 1
ATOM 692 C C . ARG A 1 92 ? 3.992 -3.204 9.817 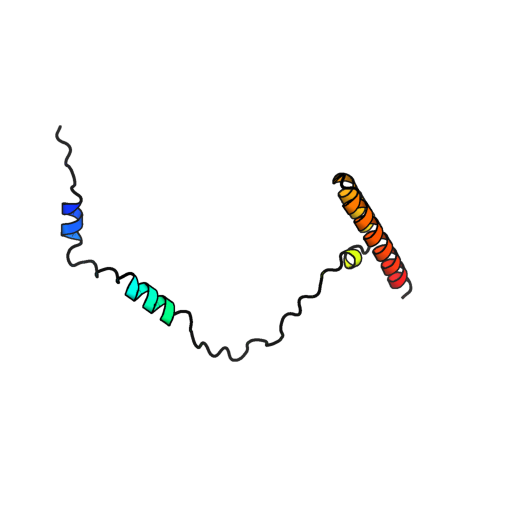1.00 98.06 92 ARG A C 1
ATOM 694 O O . ARG A 1 92 ? 4.866 -3.022 10.660 1.00 98.06 92 ARG A O 1
ATOM 701 N N . ALA A 1 93 ? 3.392 -2.209 9.169 1.00 97.81 93 ALA A N 1
ATOM 702 C CA . ALA A 1 93 ? 3.678 -0.801 9.425 1.00 97.81 93 ALA A CA 1
ATOM 703 C C . ALA A 1 93 ? 3.422 -0.433 10.894 1.00 97.81 93 ALA A C 1
ATOM 705 O O . ALA A 1 93 ? 4.321 0.071 11.562 1.00 97.81 93 ALA A O 1
ATOM 706 N N . ARG A 1 94 ? 2.265 -0.819 11.449 1.00 96.75 94 ARG A N 1
ATOM 707 C CA . ARG A 1 94 ? 1.944 -0.616 12.875 1.00 96.75 94 ARG A CA 1
ATOM 708 C C . ARG A 1 94 ? 2.970 -1.234 13.811 1.00 96.75 94 ARG A C 1
ATOM 710 O O . ARG A 1 94 ? 3.395 -0.596 14.772 1.00 96.75 94 ARG A O 1
ATOM 717 N N . PHE A 1 95 ? 3.378 -2.475 13.537 1.00 95.94 95 PHE A N 1
ATOM 718 C CA . PHE A 1 95 ? 4.418 -3.128 14.328 1.00 95.94 95 PHE A CA 1
ATOM 719 C C . PHE A 1 95 ? 5.711 -2.311 14.302 1.00 95.94 95 PHE A C 1
ATOM 721 O O . PHE A 1 95 ? 6.271 -2.045 15.360 1.00 95.94 95 PHE A O 1
ATOM 728 N N . LYS A 1 96 ? 6.153 -1.866 13.121 1.00 94.50 96 LYS A N 1
ATOM 729 C CA . LYS A 1 96 ? 7.364 -1.050 12.970 1.00 94.50 96 LYS A CA 1
ATOM 730 C C . LYS A 1 96 ? 7.253 0.306 13.670 1.00 94.50 96 LYS A C 1
ATOM 732 O O . LYS A 1 96 ? 8.188 0.673 14.372 1.00 94.50 96 LYS A O 1
ATOM 737 N N . ASN A 1 97 ? 6.125 1.003 13.547 1.00 94.25 97 ASN A N 1
ATOM 738 C CA . ASN A 1 97 ? 5.900 2.291 14.213 1.00 94.25 97 ASN A CA 1
ATOM 739 C C . ASN A 1 97 ? 5.983 2.127 15.736 1.00 94.25 97 ASN A C 1
ATOM 741 O O . ASN A 1 97 ? 6.741 2.831 16.391 1.00 94.25 97 ASN A O 1
ATOM 745 N N . LYS A 1 98 ? 5.358 1.076 16.286 1.00 93.25 98 LYS A N 1
ATOM 746 C CA . LYS A 1 98 ? 5.476 0.742 17.713 1.00 93.25 98 LYS A CA 1
ATOM 747 C C . LYS A 1 98 ? 6.907 0.409 18.152 1.00 93.25 98 LYS A C 1
ATOM 749 O O . LYS A 1 98 ? 7.213 0.572 19.327 1.00 93.25 98 LYS A O 1
ATOM 754 N N . GLN A 1 99 ? 7.757 -0.126 17.274 1.00 90.25 99 GLN A N 1
ATOM 755 C CA . GLN A 1 99 ? 9.175 -0.349 17.593 1.00 90.25 99 GLN A CA 1
ATOM 756 C C . GLN A 1 99 ? 9.968 0.957 17.566 1.00 90.25 99 GLN A C 1
ATOM 758 O O . GLN A 1 99 ? 10.848 1.137 18.399 1.00 90.25 99 GLN A O 1
ATOM 763 N N . ARG A 1 100 ? 9.647 1.864 16.636 1.00 86.88 100 ARG A N 1
ATOM 764 C CA . ARG A 1 100 ? 10.280 3.182 16.543 1.00 86.88 100 ARG A CA 1
ATOM 765 C C . ARG A 1 100 ? 10.005 4.020 17.787 1.00 86.88 100 ARG A C 1
ATOM 767 O O . ARG A 1 100 ? 10.939 4.565 18.344 1.00 86.88 100 ARG A O 1
ATOM 774 N N . ASP A 1 101 ? 8.761 4.052 18.251 1.00 85.69 101 ASP A N 1
ATOM 775 C CA . ASP A 1 101 ? 8.341 4.924 19.359 1.00 85.69 101 ASP A CA 1
ATOM 776 C C . ASP A 1 101 ? 8.822 4.436 20.747 1.00 85.69 101 ASP A C 1
ATOM 778 O O . ASP A 1 101 ? 8.503 5.034 21.772 1.00 85.69 101 ASP A O 1
ATOM 782 N N . ARG A 1 102 ? 9.548 3.310 20.804 1.00 80.12 102 ARG A N 1
ATOM 783 C CA . ARG A 1 102 ? 10.156 2.771 22.034 1.00 80.12 102 ARG A CA 1
ATOM 784 C C . ARG A 1 102 ? 11.583 3.260 22.287 1.00 80.12 102 ARG A C 1
ATOM 786 O O . ARG A 1 102 ? 12.123 2.933 23.343 1.00 80.12 102 ARG A O 1
ATOM 793 N N . TYR A 1 103 ? 12.177 3.974 21.338 1.00 56.78 103 TYR A N 1
ATOM 794 C CA . TYR A 1 103 ? 13.509 4.570 21.428 1.00 56.78 103 TYR A CA 1
ATOM 795 C C . TYR A 1 103 ? 13.394 6.089 21.342 1.00 56.78 103 TYR A C 1
ATOM 797 O O . TYR A 1 103 ? 14.239 6.754 21.978 1.00 56.78 103 TYR A O 1
#

Secondary structure (DSSP, 8-state):
-------HHHHHHHHTTTSPPPPPHHHHHHHHHTSS------TT--------PPP-GGGT--SHHHHHHHHHHHHHT--HHHHHHHHHHHHHHHHHHHHHTT-

pLDDT: mean 77.61, std 18.71, range [38.69, 98.56]

Foldseek 3Di:
DDPPPPDVVVVVVVCVPVDDPDDDVVVVVVCVVVPVPPPPPPPDDPPPPPPPDPD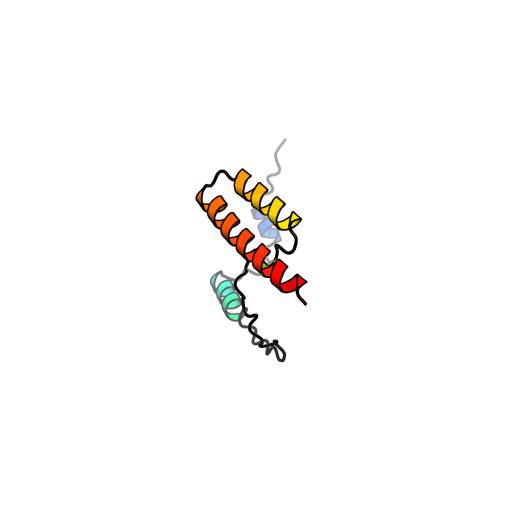QPLVVCQDVVSLVVQLVVQVVVVDPVSNVVSVVSSVVSVVVNVVVVVD

Sequence (103 aa):
MTKRTSSIDSFLGILKGKTTTVATIEEMNQAASAGWASEAEYEDQPTSPERFTPYDPANSLTTEEDIAVFLADATETGNTQYIALARKIAARARFKNKQRDRY

Radius of gyration: 32.55 Å; chains: 1; bounding box: 51×43×89 Å